Protein AF-A0A5A7TZ34-F1 (afdb_monomer_lite)

pLDDT: mean 89.57, std 11.91, range [48.75, 98.5]

Sequence (126 aa):
MANLYVKAVPPADLNRNTEWFMYPGVWTTYILILFFAWLLVLSVFGCSPGMAWTVVNLSHFAVTYHFFHWKKGTPFAEDQGIYNRLTWWEQIDNGKQLTRNRKFLTVVPVVLTVITDKMMVGAAKV

Secondary structure (DSSP, 8-state):
-------PPPPP---TTTGGGGSTTHHHHHHHHHHHHHHHHHHHH---HHHHHHHHHHHHHHHHIIIIII-BS-S-GGGTTTTTTSBHHHHGGGG-TT-HHHHHHHHHHHHHHHHHHHHHHHHTT-

Foldseek 3Di:
DDDPDDPDDPPDLPCPVACVLVDPCPLVVVVVVLVVQLVVQCVVVVDASLVSLVVSLVVCCVVCCCQQPPDWDDPDCVVVGPTRHPGNVCSHPVNDPPDPSNVSVVVVSVVSVVVSVVRVVVVVVD

Organism: Cucumis melo var. makuwa (NCBI:txid1194695)

Radius of gyration: 19.51 Å; chains: 1; bounding box: 41×40×63 Å

Structure (mmCIF, N/CA/C/O backbone):
data_AF-A0A5A7TZ34-F1
#
_entry.id   AF-A0A5A7TZ34-F1
#
loop_
_atom_site.group_PDB
_atom_site.id
_atom_site.type_symbol
_atom_site.label_atom_id
_atom_site.label_alt_id
_atom_site.label_comp_id
_atom_site.label_asym_id
_atom_site.label_entity_id
_atom_site.label_seq_id
_atom_site.pdbx_PDB_ins_code
_atom_site.Cartn_x
_atom_site.Cartn_y
_atom_site.Cartn_z
_atom_site.occupancy
_atom_site.B_iso_or_equiv
_atom_site.auth_seq_id
_atom_site.auth_comp_id
_atom_site.auth_asym_id
_atom_site.auth_atom_id
_atom_site.pdbx_PDB_model_num
ATOM 1 N N . MET A 1 1 ? 11.527 -32.215 -39.008 1.00 54.22 1 MET A N 1
ATOM 2 C CA . MET A 1 1 ? 11.614 -30.766 -38.723 1.00 54.22 1 MET A CA 1
ATOM 3 C C . MET A 1 1 ? 11.824 -30.605 -37.224 1.00 54.22 1 MET A C 1
ATOM 5 O O . MET A 1 1 ? 10.911 -30.915 -36.472 1.00 54.22 1 MET A O 1
ATOM 9 N N . ALA A 1 2 ? 13.033 -30.257 -36.777 1.00 62.31 2 ALA A N 1
ATOM 10 C CA . ALA A 1 2 ? 13.302 -30.030 -35.356 1.00 62.31 2 ALA A CA 1
ATOM 11 C C . ALA A 1 2 ? 12.739 -28.662 -34.938 1.00 62.31 2 ALA A C 1
ATOM 13 O O . ALA A 1 2 ? 12.941 -27.673 -35.639 1.00 62.31 2 ALA A O 1
ATOM 14 N N . ASN A 1 3 ? 12.023 -28.607 -33.815 1.00 58.03 3 ASN A N 1
ATOM 15 C CA . ASN A 1 3 ? 11.513 -27.362 -33.243 1.00 58.03 3 ASN A CA 1
ATOM 16 C C . ASN A 1 3 ? 12.683 -26.518 -32.708 1.00 58.03 3 ASN A C 1
ATOM 18 O O . ASN A 1 3 ? 13.164 -26.751 -31.603 1.00 58.03 3 ASN A O 1
ATOM 22 N N . LEU A 1 4 ? 13.133 -25.536 -33.493 1.00 69.50 4 LEU A N 1
ATOM 23 C CA . LEU A 1 4 ? 14.215 -24.592 -33.165 1.00 69.50 4 LEU A CA 1
ATOM 24 C C . LEU A 1 4 ? 13.738 -23.413 -32.296 1.00 69.50 4 LEU A C 1
ATOM 26 O O . LEU A 1 4 ? 14.174 -22.277 -32.474 1.00 69.50 4 LEU A O 1
ATOM 30 N N . TYR A 1 5 ? 12.830 -23.647 -31.350 1.00 69.38 5 TYR A N 1
ATOM 31 C CA . TYR A 1 5 ? 12.450 -22.595 -30.410 1.00 69.38 5 TYR A CA 1
ATOM 32 C C . TYR A 1 5 ? 13.549 -22.446 -29.356 1.00 69.38 5 TYR A C 1
ATOM 34 O O . TYR A 1 5 ? 13.603 -23.191 -28.377 1.00 69.38 5 TYR A O 1
ATOM 42 N N . VAL A 1 6 ? 14.439 -21.472 -29.558 1.00 75.19 6 VAL A N 1
ATOM 43 C CA . VAL A 1 6 ? 15.341 -20.997 -28.506 1.00 75.19 6 VAL A CA 1
ATOM 44 C C . VAL A 1 6 ? 14.481 -20.347 -27.432 1.00 75.19 6 VAL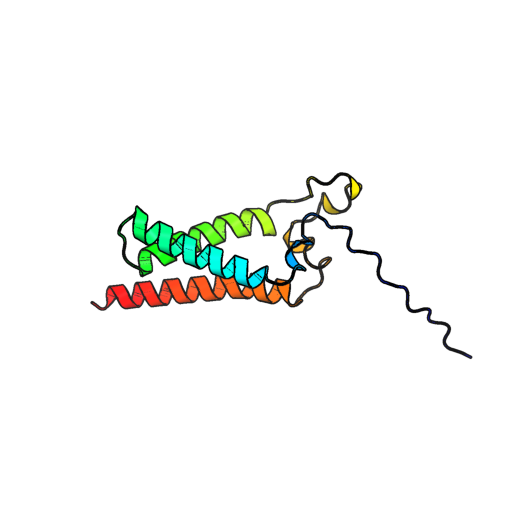 A C 1
ATOM 46 O O . VAL A 1 6 ? 13.777 -19.367 -27.677 1.00 75.19 6 VAL A O 1
ATOM 49 N N . LYS A 1 7 ? 14.526 -20.905 -26.223 1.00 72.25 7 LYS A N 1
ATOM 50 C CA . LYS A 1 7 ? 13.889 -20.310 -25.052 1.00 72.25 7 LYS A CA 1
ATOM 51 C C . LYS A 1 7 ? 14.681 -19.049 -24.694 1.00 72.25 7 LYS A C 1
ATOM 53 O O . LYS A 1 7 ? 15.704 -19.134 -24.022 1.00 72.25 7 LYS A O 1
ATOM 58 N N . ALA A 1 8 ? 14.254 -17.896 -25.205 1.00 69.94 8 ALA A N 1
ATOM 59 C CA . ALA A 1 8 ? 14.881 -16.625 -24.870 1.00 69.94 8 ALA A CA 1
ATOM 60 C C . ALA A 1 8 ? 14.768 -16.395 -23.357 1.00 69.94 8 ALA A C 1
ATOM 62 O O . ALA A 1 8 ? 13.684 -16.526 -22.780 1.00 69.94 8 ALA A O 1
ATOM 63 N N . VAL A 1 9 ? 15.893 -16.086 -22.711 1.00 68.75 9 VAL A N 1
ATOM 64 C CA . VAL A 1 9 ? 15.880 -15.638 -21.318 1.00 68.75 9 VAL A CA 1
ATOM 65 C C . VAL A 1 9 ? 15.119 -14.310 -21.296 1.00 68.75 9 VAL A C 1
ATOM 67 O O . 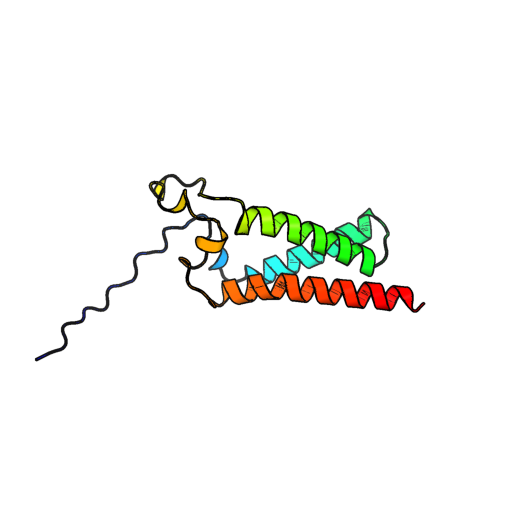VAL A 1 9 ? 15.446 -13.432 -22.099 1.00 68.75 9 VAL A O 1
ATOM 70 N N . PRO A 1 10 ? 14.086 -14.154 -20.449 1.00 59.47 10 PRO A N 1
ATOM 71 C CA . PRO A 1 10 ? 13.391 -12.883 -20.332 1.00 59.47 10 PRO A CA 1
ATOM 72 C C . PRO A 1 10 ? 14.407 -11.781 -20.014 1.00 59.47 10 PRO A C 1
ATOM 74 O O . PRO A 1 10 ? 15.288 -12.020 -19.182 1.00 59.47 10 PRO A O 1
ATOM 77 N N . PRO A 1 11 ? 14.318 -10.602 -20.651 1.00 61.94 11 PRO A N 1
ATOM 78 C CA . PRO A 1 11 ? 15.159 -9.481 -20.261 1.00 61.94 11 PRO A CA 1
ATOM 79 C C . PRO A 1 11 ? 14.981 -9.223 -18.761 1.00 61.94 11 PRO A C 1
ATOM 81 O O . PRO A 1 11 ? 13.883 -9.398 -18.224 1.00 61.94 11 PRO A O 1
ATOM 84 N N . ALA A 1 12 ? 16.074 -8.865 -18.084 1.00 64.12 12 ALA A N 1
ATOM 85 C CA . ALA A 1 12 ? 16.020 -8.494 -16.677 1.00 64.12 12 ALA A CA 1
ATOM 86 C C . ALA A 1 12 ? 14.981 -7.380 -16.489 1.00 64.12 12 ALA A C 1
ATOM 88 O O . ALA A 1 12 ? 14.889 -6.479 -17.325 1.00 64.12 12 ALA A O 1
ATOM 89 N N . ASP A 1 13 ? 14.191 -7.459 -15.418 1.00 65.94 13 ASP A N 1
ATOM 90 C CA . ASP A 1 13 ? 13.238 -6.403 -15.097 1.00 65.94 13 ASP A CA 1
ATOM 91 C C . ASP A 1 13 ? 14.024 -5.122 -14.792 1.00 65.94 13 ASP A C 1
ATOM 93 O O . ASP A 1 13 ? 14.741 -5.038 -13.797 1.00 65.94 13 ASP A O 1
ATOM 97 N N . LEU A 1 14 ? 13.953 -4.151 -15.704 1.00 71.19 14 LEU A N 1
ATOM 98 C CA . LEU A 1 14 ? 14.627 -2.862 -15.559 1.00 71.19 14 LEU A CA 1
ATOM 99 C C . LEU A 1 14 ? 13.842 -1.914 -14.645 1.00 71.19 14 LEU A C 1
ATOM 101 O O . LEU A 1 14 ? 14.301 -0.803 -14.377 1.00 71.19 14 LEU A O 1
ATOM 105 N N . ASN A 1 15 ? 12.650 -2.303 -14.181 1.00 87.06 15 ASN A N 1
ATOM 106 C CA . ASN A 1 15 ? 11.800 -1.425 -13.401 1.00 87.06 15 ASN A CA 1
ATOM 107 C C . ASN A 1 15 ? 12.224 -1.333 -11.930 1.00 87.06 15 ASN A C 1
ATOM 109 O O . ASN A 1 15 ? 11.575 -1.864 -11.024 1.00 87.06 15 ASN A O 1
ATOM 113 N N . ARG A 1 16 ? 13.263 -0.536 -11.685 1.00 87.75 16 ARG A N 1
ATOM 114 C CA . ARG A 1 16 ? 13.750 -0.188 -10.343 1.00 87.75 16 ARG A CA 1
ATOM 115 C C . ARG A 1 16 ? 12.678 0.424 -9.431 1.00 87.75 16 ARG A C 1
ATOM 117 O O . ARG A 1 16 ? 12.765 0.311 -8.212 1.00 87.75 16 ARG A O 1
ATOM 124 N N . ASN A 1 17 ? 11.640 1.038 -9.997 1.00 91.25 17 ASN A N 1
ATOM 125 C CA . ASN A 1 17 ? 10.571 1.686 -9.236 1.00 91.25 17 ASN A CA 1
ATOM 126 C C . ASN A 1 17 ? 9.643 0.687 -8.532 1.00 91.25 17 ASN A C 1
ATOM 128 O O . ASN A 1 17 ? 9.107 0.991 -7.465 1.00 91.25 17 ASN A O 1
ATOM 132 N N . THR A 1 18 ? 9.481 -0.519 -9.083 1.00 89.56 18 THR A N 1
ATOM 133 C CA . THR A 1 18 ? 8.590 -1.546 -8.517 1.00 89.56 18 THR A CA 1
ATOM 134 C C . THR A 1 18 ? 9.272 -2.884 -8.237 1.00 89.56 18 THR A C 1
ATOM 136 O O . THR A 1 18 ? 8.639 -3.762 -7.654 1.00 89.56 18 THR A O 1
ATOM 139 N N . GLU A 1 19 ? 10.551 -3.053 -8.593 1.00 88.25 19 GLU A N 1
ATOM 140 C CA . GLU A 1 19 ? 11.295 -4.307 -8.387 1.00 88.25 19 GLU A CA 1
ATOM 141 C C . GLU A 1 19 ? 11.352 -4.746 -6.920 1.00 88.25 19 GLU A C 1
ATOM 143 O O . GLU A 1 19 ? 11.460 -5.934 -6.628 1.00 88.25 19 GLU A O 1
ATOM 148 N N . TRP A 1 20 ? 11.238 -3.808 -5.976 1.00 86.75 20 TRP A N 1
ATOM 149 C CA . TRP A 1 20 ? 11.313 -4.100 -4.547 1.00 86.75 20 TRP A CA 1
ATOM 150 C C . TRP A 1 20 ? 10.169 -4.998 -4.050 1.00 86.75 20 TRP A C 1
ATOM 152 O O . TRP A 1 20 ? 10.316 -5.667 -3.026 1.00 86.75 20 TRP A O 1
ATOM 162 N N . PHE A 1 21 ? 9.067 -5.105 -4.804 1.00 88.50 21 PHE A N 1
ATOM 163 C CA . PHE A 1 21 ? 8.012 -6.097 -4.570 1.00 88.50 21 PHE A CA 1
ATOM 164 C C . PHE A 1 21 ? 8.451 -7.547 -4.817 1.00 88.50 21 PHE A C 1
ATOM 166 O O . PHE A 1 21 ? 7.736 -8.476 -4.439 1.00 88.50 21 PHE A O 1
ATOM 173 N N . MET A 1 22 ? 9.610 -7.756 -5.438 1.00 86.69 22 MET A N 1
ATOM 174 C CA . MET A 1 22 ? 10.179 -9.079 -5.682 1.00 86.69 22 MET A CA 1
ATOM 175 C C . MET A 1 22 ? 11.073 -9.553 -4.532 1.00 86.69 22 MET A C 1
ATOM 177 O O . MET A 1 22 ? 11.419 -10.735 -4.487 1.00 86.69 22 MET A O 1
ATOM 181 N N . TYR A 1 23 ? 11.438 -8.673 -3.590 1.00 89.88 23 TYR A N 1
ATOM 182 C CA . TYR A 1 23 ? 12.296 -9.058 -2.475 1.00 89.88 23 TYR A CA 1
ATOM 183 C C . TYR A 1 23 ? 11.561 -9.944 -1.458 1.00 89.88 23 TYR A C 1
ATOM 185 O O . TYR A 1 23 ? 10.410 -9.672 -1.090 1.00 89.88 23 TYR A O 1
ATOM 193 N N . PRO A 1 24 ? 12.228 -10.998 -0.950 1.00 86.25 24 PRO A N 1
ATOM 194 C CA . PRO A 1 24 ? 11.656 -11.842 0.085 1.00 86.25 24 PRO A CA 1
ATOM 195 C C . PRO A 1 24 ? 11.389 -11.014 1.348 1.00 86.25 24 PRO A C 1
ATOM 197 O O . PRO A 1 24 ? 12.237 -10.255 1.805 1.00 86.25 24 PRO A O 1
ATOM 200 N N . GLY A 1 25 ? 10.190 -11.164 1.913 1.00 92.94 25 GLY A N 1
ATOM 201 C CA . GLY A 1 25 ? 9.784 -10.480 3.145 1.00 92.94 25 GLY A CA 1
ATOM 202 C C . GLY A 1 25 ? 9.041 -9.157 2.948 1.00 92.94 25 GLY A C 1
ATOM 203 O O . GLY A 1 25 ? 8.482 -8.652 3.918 1.00 92.94 25 GLY A O 1
ATOM 204 N N . VAL A 1 26 ? 8.930 -8.629 1.722 1.00 95.38 26 VAL A N 1
ATOM 205 C CA . VAL A 1 26 ? 8.243 -7.346 1.477 1.00 95.38 26 VAL A CA 1
ATOM 206 C C . VAL A 1 26 ? 6.787 -7.348 1.965 1.00 95.38 26 VAL A C 1
ATOM 208 O O . VAL A 1 26 ? 6.321 -6.370 2.541 1.00 95.38 26 VAL A O 1
ATOM 211 N N . TRP A 1 27 ? 6.082 -8.474 1.829 1.00 96.12 27 TRP A N 1
ATOM 212 C CA . TRP A 1 27 ? 4.713 -8.633 2.331 1.00 96.12 27 TRP A CA 1
ATOM 213 C C . TRP A 1 27 ? 4.637 -8.621 3.852 1.00 96.12 27 TRP A C 1
ATOM 215 O O . TRP A 1 27 ? 3.742 -8.006 4.423 1.00 96.12 27 TRP A O 1
ATOM 225 N N . THR A 1 28 ? 5.588 -9.283 4.511 1.00 96.56 28 THR A N 1
ATOM 226 C CA . THR A 1 28 ? 5.678 -9.292 5.971 1.00 96.56 28 THR A CA 1
ATOM 227 C C . THR A 1 28 ? 5.928 -7.880 6.478 1.00 96.56 28 THR A C 1
ATOM 229 O O . THR A 1 28 ? 5.199 -7.407 7.343 1.00 96.56 28 THR A O 1
ATOM 232 N N . THR A 1 29 ? 6.888 -7.168 5.885 1.00 96.69 29 THR A N 1
ATOM 233 C CA . THR A 1 29 ? 7.164 -5.766 6.213 1.00 96.69 29 THR A CA 1
ATOM 234 C C . THR A 1 29 ? 5.933 -4.889 5.997 1.00 96.69 29 THR A C 1
ATOM 236 O O . THR A 1 29 ? 5.615 -4.074 6.855 1.00 96.69 29 THR A O 1
ATOM 239 N N . TYR A 1 30 ? 5.188 -5.095 4.908 1.00 97.06 30 TYR A N 1
ATOM 240 C CA . TYR A 1 30 ? 3.941 -4.376 4.643 1.00 97.06 30 TYR A CA 1
ATOM 241 C C . TYR A 1 30 ? 2.913 -4.565 5.767 1.00 97.06 30 TYR A C 1
ATOM 243 O O . TYR A 1 30 ? 2.345 -3.597 6.270 1.00 97.06 30 TYR A O 1
ATOM 251 N N . ILE A 1 31 ? 2.685 -5.814 6.184 1.00 97.62 31 ILE A N 1
ATOM 252 C CA . ILE A 1 31 ? 1.749 -6.147 7.267 1.00 97.62 31 ILE A CA 1
ATOM 253 C C . ILE A 1 31 ? 2.220 -5.530 8.591 1.00 97.62 31 ILE A C 1
ATOM 255 O O . ILE A 1 31 ? 1.409 -4.969 9.327 1.00 97.62 31 ILE A O 1
ATOM 259 N N . LEU A 1 32 ? 3.524 -5.578 8.877 1.00 98.12 32 LEU A N 1
ATOM 260 C CA . LEU A 1 32 ? 4.099 -4.962 10.072 1.00 98.12 32 LEU A CA 1
ATOM 261 C C . LEU A 1 32 ? 3.920 -3.440 10.072 1.00 98.12 32 LEU A C 1
ATOM 263 O O . LEU A 1 32 ? 3.554 -2.887 11.104 1.00 98.12 32 LEU A O 1
ATOM 267 N N . ILE A 1 33 ? 4.100 -2.765 8.932 1.00 98.19 33 ILE A N 1
ATOM 268 C CA . ILE A 1 33 ? 3.850 -1.320 8.810 1.00 98.19 33 ILE A CA 1
ATOM 269 C C . ILE A 1 33 ? 2.396 -0.993 9.167 1.00 98.19 33 ILE A C 1
ATOM 271 O O . ILE A 1 33 ? 2.162 -0.072 9.945 1.00 98.19 33 ILE A O 1
ATOM 275 N N . LEU A 1 34 ? 1.423 -1.757 8.660 1.00 98.38 34 LEU A N 1
ATOM 276 C CA . LEU A 1 34 ? 0.009 -1.558 9.005 1.00 98.38 34 LEU A CA 1
ATOM 277 C C . LEU A 1 34 ? -0.256 -1.762 10.500 1.00 98.38 34 LEU A C 1
ATOM 279 O O . LEU A 1 34 ? -0.962 -0.965 11.118 1.00 98.38 34 LEU A O 1
ATOM 283 N N . PHE A 1 35 ? 0.325 -2.808 11.086 1.00 97.88 35 PHE A N 1
ATOM 284 C CA . PHE A 1 35 ? 0.170 -3.110 12.505 1.00 97.88 35 PHE A CA 1
ATOM 285 C C . PHE A 1 35 ? 0.776 -2.020 13.401 1.00 97.88 35 PHE A C 1
ATOM 287 O O . PHE A 1 35 ? 0.121 -1.544 14.327 1.00 97.88 35 PHE A O 1
ATOM 294 N N . PHE A 1 36 ? 1.997 -1.568 13.107 1.00 98.50 36 PHE A N 1
ATOM 295 C CA . PHE A 1 36 ? 2.636 -0.495 13.869 1.00 98.50 36 PHE A CA 1
ATOM 296 C C . PHE A 1 36 ? 1.965 0.862 13.648 1.00 98.50 36 PHE A C 1
ATOM 298 O O . PHE A 1 36 ? 1.865 1.633 14.597 1.00 98.50 36 PHE A O 1
ATOM 305 N N . ALA A 1 37 ? 1.444 1.146 12.450 1.00 98.31 37 ALA A N 1
ATOM 306 C CA . ALA A 1 37 ? 0.628 2.336 12.216 1.00 98.31 37 ALA A CA 1
ATOM 307 C C . ALA A 1 37 ? -0.636 2.322 13.088 1.00 98.31 37 ALA A C 1
ATOM 309 O O . ALA A 1 37 ? -0.987 3.339 13.683 1.00 98.31 37 ALA A O 1
ATOM 310 N N . TRP A 1 38 ? -1.284 1.165 13.228 1.00 98.12 38 TRP A N 1
ATOM 311 C CA . TRP A 1 38 ? -2.426 1.010 14.125 1.00 98.12 38 TRP A CA 1
ATOM 312 C C . TRP A 1 38 ? -2.050 1.218 15.598 1.00 98.12 38 TRP A C 1
ATOM 314 O O . TRP A 1 38 ? -2.720 1.989 16.286 1.00 98.12 38 TRP A O 1
ATOM 324 N N . LEU A 1 39 ? -0.947 0.620 16.069 1.00 98.06 39 LEU A N 1
ATOM 325 C CA . LEU A 1 39 ? -0.435 0.850 17.428 1.00 98.06 39 LEU A CA 1
ATOM 326 C C . LEU A 1 39 ? -0.089 2.322 17.678 1.00 98.06 39 LEU A C 1
ATOM 328 O O . LEU A 1 39 ? -0.370 2.845 18.756 1.00 98.06 39 LEU A O 1
ATOM 332 N N . LEU A 1 40 ? 0.500 2.998 16.690 1.00 98.44 40 LEU A N 1
ATOM 333 C CA . LEU A 1 40 ? 0.825 4.418 16.767 1.00 98.44 40 LEU A CA 1
ATOM 334 C C . LEU A 1 40 ? -0.444 5.260 16.919 1.00 98.44 40 LEU A C 1
ATOM 336 O O . LEU A 1 40 ? -0.519 6.081 17.827 1.00 98.44 40 LEU A O 1
ATOM 340 N N . VAL A 1 41 ? -1.455 5.033 16.074 1.00 98.00 41 VAL A N 1
ATOM 341 C CA . VAL A 1 41 ? -2.735 5.755 16.149 1.00 98.00 41 VAL A CA 1
ATOM 342 C C . VAL A 1 41 ? -3.420 5.508 17.495 1.00 98.00 41 VAL A C 1
ATOM 344 O O . VAL A 1 41 ? -3.883 6.453 18.131 1.00 98.00 41 VAL A O 1
ATOM 347 N N . LEU A 1 42 ? -3.437 4.263 17.972 1.00 96.88 42 LEU A N 1
ATOM 348 C CA . LEU A 1 42 ? -3.950 3.942 19.302 1.00 96.88 42 LEU A CA 1
ATOM 349 C C . LEU A 1 42 ? -3.227 4.717 20.406 1.00 96.88 42 LEU A C 1
ATOM 351 O O . LEU A 1 42 ? -3.876 5.336 21.245 1.00 96.88 42 LEU A O 1
ATOM 355 N N . SER A 1 43 ? -1.895 4.695 20.389 1.00 96.25 43 SER A N 1
ATOM 356 C CA . SER A 1 43 ? -1.070 5.259 21.460 1.00 96.25 43 SER A CA 1
ATOM 357 C C . SER A 1 43 ? -1.106 6.786 21.480 1.00 96.25 43 SER A C 1
ATOM 359 O O . SER A 1 43 ? -1.138 7.383 22.550 1.00 96.25 43 SER A O 1
ATOM 361 N N . VAL A 1 44 ? -1.109 7.423 20.306 1.00 97.38 44 VAL A N 1
ATOM 362 C CA . VAL A 1 44 ? -1.067 8.888 20.178 1.00 97.38 44 VAL A CA 1
ATOM 363 C C . VAL A 1 44 ? -2.436 9.514 20.430 1.00 97.38 44 VAL A C 1
ATOM 365 O O . VAL A 1 44 ? -2.516 10.544 21.093 1.00 97.38 44 VAL A O 1
ATOM 368 N N . PHE A 1 45 ? -3.514 8.914 19.915 1.00 94.31 45 PHE A N 1
ATOM 369 C CA . PHE A 1 45 ? -4.855 9.500 20.013 1.00 94.31 45 PHE A CA 1
ATOM 370 C C . PHE A 1 45 ? -5.682 8.966 21.188 1.00 94.31 45 PHE A C 1
ATOM 372 O O . PHE A 1 45 ? -6.742 9.520 21.466 1.00 94.31 45 PHE A O 1
ATOM 379 N N . GLY A 1 46 ? -5.253 7.885 21.852 1.00 93.00 46 GLY A N 1
ATOM 380 C CA . GLY A 1 46 ? -6.005 7.271 22.956 1.00 93.00 46 GLY A CA 1
ATOM 381 C C . GLY A 1 46 ? -7.416 6.820 22.557 1.00 93.00 46 GLY A C 1
ATOM 382 O O . GLY A 1 46 ? -8.321 6.795 23.387 1.00 93.00 46 GLY A O 1
ATOM 383 N N . CYS A 1 47 ? -7.628 6.534 21.270 1.00 93.88 47 CYS A N 1
ATOM 384 C CA . CYS A 1 47 ? -8.939 6.216 20.713 1.00 93.88 47 CYS A CA 1
ATOM 385 C C . CYS A 1 47 ? -9.263 4.717 20.810 1.00 93.88 47 CYS A C 1
ATOM 387 O O . CYS A 1 47 ? -8.417 3.893 21.161 1.00 93.88 47 CYS A O 1
ATOM 389 N N . SER A 1 48 ? -10.504 4.344 20.488 1.00 94.25 48 SER A N 1
ATOM 390 C CA . SER A 1 48 ? -10.894 2.933 20.467 1.00 94.25 48 SER A CA 1
ATOM 391 C C . SER A 1 48 ? -10.175 2.158 19.345 1.00 94.25 48 SER A C 1
ATOM 393 O O . SER A 1 48 ? -9.865 2.728 18.292 1.00 94.25 48 SER A O 1
ATOM 395 N N . PRO A 1 49 ? -9.979 0.834 19.498 1.00 93.69 49 PRO A N 1
ATOM 396 C CA . PRO A 1 49 ? -9.436 -0.034 18.448 1.00 93.69 49 PRO A CA 1
ATOM 397 C C . PRO A 1 49 ? -10.102 0.115 17.074 1.00 93.69 49 PRO A C 1
ATOM 399 O O . PRO A 1 49 ? -9.407 0.113 16.056 1.00 93.69 49 PRO A O 1
ATOM 402 N N . GLY A 1 50 ? -11.431 0.267 17.036 1.00 94.25 50 GLY A N 1
ATOM 403 C CA . GLY A 1 50 ? -12.189 0.462 15.795 1.00 94.25 50 GLY A CA 1
ATOM 404 C C . GLY A 1 50 ? -11.909 1.809 15.126 1.00 94.25 50 GLY A C 1
ATOM 405 O O . GLY A 1 50 ? -11.716 1.868 13.909 1.00 94.25 50 GLY A O 1
ATOM 406 N N . MET A 1 51 ? -11.791 2.880 15.916 1.00 94.12 51 MET A N 1
ATOM 407 C CA . MET A 1 51 ? -11.413 4.198 15.401 1.00 94.12 51 MET A CA 1
ATOM 408 C C . MET A 1 51 ? -9.991 4.177 14.831 1.00 94.12 51 MET A C 1
ATOM 410 O O . MET A 1 51 ? -9.763 4.663 13.723 1.00 94.12 51 MET A O 1
ATOM 414 N N . ALA A 1 52 ? -9.048 3.535 15.527 1.00 96.62 52 ALA A N 1
ATOM 415 C CA . ALA A 1 52 ? -7.680 3.404 15.039 1.00 96.62 52 ALA A CA 1
ATOM 416 C C . ALA A 1 52 ? -7.610 2.653 13.698 1.00 96.62 52 ALA A C 1
ATOM 418 O O . ALA A 1 52 ? -6.941 3.109 12.769 1.00 96.62 52 ALA A O 1
ATOM 419 N N . TRP A 1 53 ? -8.357 1.552 13.546 1.00 96.94 53 TRP A N 1
ATOM 420 C CA . TRP A 1 53 ? -8.457 0.848 12.262 1.00 96.94 53 TRP A CA 1
ATOM 421 C C . TRP A 1 53 ? -9.106 1.694 11.166 1.00 96.94 53 TRP A C 1
ATOM 423 O O . TRP A 1 53 ? -8.711 1.583 10.010 1.00 96.94 53 TRP A O 1
ATOM 433 N N . THR A 1 54 ? -10.064 2.559 11.504 1.00 96.31 54 THR A N 1
ATOM 434 C CA . THR A 1 54 ? -10.678 3.492 10.544 1.00 96.31 54 THR A CA 1
ATOM 435 C C . THR A 1 54 ? -9.644 4.473 9.995 1.00 96.31 54 THR A C 1
ATOM 437 O O . THR A 1 54 ? -9.519 4.624 8.780 1.00 96.31 54 THR A O 1
ATOM 440 N N . VAL A 1 55 ? -8.850 5.090 10.874 1.00 97.00 55 VAL A N 1
ATOM 441 C CA . VAL A 1 55 ? -7.790 6.032 10.481 1.00 97.00 55 VAL A CA 1
ATOM 442 C C . VAL A 1 55 ? -6.730 5.344 9.621 1.00 97.00 55 VAL A C 1
ATOM 444 O O . VAL A 1 55 ? -6.349 5.881 8.578 1.00 97.00 55 VAL A O 1
ATOM 447 N N . VAL A 1 56 ? -6.284 4.144 10.012 1.00 98.06 56 VAL A N 1
ATOM 448 C CA . VAL A 1 56 ? -5.315 3.362 9.227 1.00 98.06 56 VAL A CA 1
ATOM 449 C C . VAL A 1 56 ? -5.884 2.990 7.860 1.00 98.06 56 VAL A C 1
ATOM 451 O O . VAL A 1 56 ? -5.185 3.167 6.868 1.00 98.06 56 VAL A O 1
ATOM 454 N N . ASN A 1 57 ? -7.142 2.546 7.777 1.00 97.94 57 ASN A N 1
ATOM 455 C CA . ASN A 1 57 ? -7.781 2.184 6.509 1.00 97.94 57 ASN A CA 1
ATOM 456 C C . ASN A 1 57 ? -7.906 3.387 5.557 1.00 97.94 57 ASN A C 1
ATOM 458 O O . ASN A 1 57 ? -7.529 3.294 4.391 1.00 97.94 57 ASN A O 1
ATOM 462 N N . LEU A 1 58 ? -8.362 4.543 6.052 1.00 97.88 58 LEU A N 1
ATOM 463 C CA . LEU A 1 58 ? -8.473 5.765 5.244 1.00 97.88 58 LEU A CA 1
ATOM 464 C C . LEU A 1 58 ? -7.104 6.273 4.777 1.00 97.88 58 LEU A C 1
ATOM 466 O O . LEU A 1 58 ? -6.941 6.638 3.612 1.00 97.88 58 LEU A O 1
ATOM 470 N N . SER A 1 59 ? -6.109 6.258 5.667 1.00 98.06 59 SER A N 1
ATOM 471 C CA . SER A 1 59 ? -4.738 6.668 5.340 1.00 98.06 59 SER A CA 1
ATOM 472 C C . SER A 1 59 ? -4.111 5.724 4.316 1.00 98.06 59 SER A C 1
ATOM 474 O O . SER A 1 59 ? -3.500 6.169 3.344 1.00 98.06 59 SER A O 1
ATOM 476 N N . HIS A 1 60 ? -4.303 4.416 4.497 1.00 98.38 60 HIS A N 1
ATOM 477 C CA . HIS A 1 60 ? -3.855 3.389 3.564 1.00 98.38 60 HIS A CA 1
ATOM 478 C C . HIS A 1 60 ? -4.486 3.577 2.186 1.00 98.38 60 HIS A C 1
ATOM 480 O O . HIS A 1 60 ? -3.753 3.606 1.197 1.00 98.38 60 HIS A O 1
ATOM 486 N N . PHE A 1 61 ? -5.803 3.787 2.115 1.00 97.94 61 PHE A N 1
ATOM 487 C CA . PHE A 1 61 ? -6.501 4.072 0.863 1.00 97.94 61 PHE A CA 1
ATOM 488 C C . PHE A 1 61 ? -5.928 5.313 0.170 1.00 97.94 61 PHE A C 1
ATOM 490 O O . PHE A 1 61 ? -5.560 5.238 -0.999 1.00 97.94 61 PHE A O 1
ATOM 497 N N . ALA A 1 62 ? -5.780 6.431 0.885 1.00 98.31 62 ALA A N 1
ATOM 498 C CA . ALA A 1 62 ? -5.267 7.673 0.310 1.00 98.31 62 ALA A CA 1
ATOM 499 C C . ALA A 1 62 ? -3.844 7.510 -0.256 1.00 98.31 62 ALA A C 1
ATOM 501 O O . ALA A 1 62 ? -3.579 7.891 -1.399 1.00 98.31 62 ALA A O 1
ATOM 502 N N . VAL A 1 63 ? -2.940 6.900 0.519 1.00 97.94 63 VAL A N 1
ATOM 503 C CA . VAL A 1 63 ? -1.545 6.675 0.114 1.00 97.94 63 VAL A CA 1
ATOM 504 C C . VAL A 1 63 ? -1.475 5.697 -1.056 1.00 97.94 63 VAL A C 1
ATOM 506 O O . VAL A 1 63 ? -0.880 6.010 -2.087 1.00 97.94 63 VAL A O 1
ATOM 509 N N . THR A 1 64 ? -2.095 4.523 -0.937 1.00 97.00 64 THR A N 1
ATOM 510 C CA . THR A 1 64 ? -2.007 3.490 -1.979 1.00 97.00 64 THR A CA 1
ATOM 511 C C . THR A 1 64 ? -2.702 3.906 -3.265 1.00 97.00 64 THR A C 1
ATOM 513 O O . THR A 1 64 ? -2.156 3.659 -4.336 1.00 97.00 64 THR A O 1
ATOM 516 N N . TYR A 1 65 ? -3.834 4.609 -3.195 1.00 97.62 65 TYR A N 1
ATOM 517 C CA . TYR A 1 65 ? -4.476 5.169 -4.380 1.00 97.62 65 TYR A CA 1
ATOM 518 C C . TYR A 1 65 ? -3.573 6.189 -5.074 1.00 97.62 65 TYR A C 1
ATOM 520 O O . TYR A 1 65 ? -3.358 6.104 -6.286 1.00 97.62 65 TYR A O 1
ATOM 528 N N . HIS A 1 66 ? -2.987 7.119 -4.312 1.00 97.81 66 HIS A N 1
ATOM 529 C CA . HIS A 1 66 ? -2.091 8.121 -4.874 1.00 97.81 66 HIS A CA 1
ATOM 530 C C . HIS A 1 66 ? -0.895 7.476 -5.583 1.00 97.81 66 HIS A C 1
ATOM 532 O O . HIS A 1 66 ? -0.625 7.786 -6.740 1.00 97.81 66 HIS A O 1
ATOM 538 N N . PHE A 1 67 ? -0.195 6.550 -4.928 1.00 95.94 67 PHE A N 1
ATOM 539 C CA . PHE A 1 67 ? 0.992 5.937 -5.519 1.00 95.94 67 PHE A CA 1
ATOM 540 C C . PHE A 1 67 ? 0.656 4.935 -6.623 1.00 95.94 67 PHE A C 1
ATOM 542 O O . PHE A 1 67 ? 1.214 5.028 -7.710 1.00 95.94 67 PHE A O 1
ATOM 549 N N . PHE A 1 68 ? -0.264 3.999 -6.391 1.00 96.50 68 PHE A N 1
ATOM 550 C CA . PHE A 1 68 ? -0.524 2.933 -7.357 1.00 96.50 68 PHE A CA 1
ATOM 551 C C . PHE A 1 68 ? -1.373 3.382 -8.537 1.00 96.50 68 PHE A C 1
ATOM 553 O O . PHE A 1 68 ? -1.108 2.938 -9.650 1.00 96.50 68 PHE A O 1
ATOM 560 N N . HIS A 1 69 ? -2.351 4.262 -8.334 1.00 97.06 69 HIS A N 1
ATOM 561 C CA . HIS A 1 69 ? -3.348 4.564 -9.363 1.00 97.06 69 HIS A CA 1
ATOM 562 C C . HIS A 1 69 ? -3.256 5.982 -9.932 1.00 97.06 69 HIS A C 1
ATOM 564 O O . HIS A 1 69 ? -3.756 6.214 -11.031 1.00 97.06 69 HIS A O 1
ATOM 570 N N . TRP A 1 70 ? -2.595 6.919 -9.243 1.00 97.06 70 TRP A N 1
ATOM 571 C CA . TRP A 1 70 ? -2.460 8.300 -9.721 1.00 97.06 70 TRP A CA 1
ATOM 572 C C . TRP A 1 70 ? -1.051 8.640 -10.217 1.00 97.06 70 TRP A C 1
ATOM 574 O O . TRP A 1 70 ? -0.890 9.217 -11.294 1.00 97.06 70 TRP A O 1
ATOM 584 N N . LYS A 1 71 ? -0.013 8.302 -9.446 1.00 96.44 71 LYS A N 1
ATOM 585 C CA . LYS A 1 71 ? 1.382 8.586 -9.799 1.00 96.44 71 LYS A CA 1
ATOM 586 C C . LYS A 1 71 ? 1.806 7.779 -11.022 1.00 96.44 71 LYS A C 1
ATOM 588 O O . LYS A 1 71 ? 1.628 6.564 -11.071 1.00 96.44 71 LYS A O 1
ATOM 593 N N . LYS A 1 72 ? 2.411 8.475 -11.986 1.00 96.50 72 LYS A N 1
ATOM 594 C CA . LYS A 1 72 ? 2.968 7.913 -13.220 1.00 96.50 72 LYS A CA 1
ATOM 595 C C . LYS A 1 72 ? 4.466 8.157 -13.315 1.00 96.50 72 LYS A C 1
ATOM 597 O O . LYS A 1 72 ? 4.970 9.111 -12.720 1.00 96.50 72 LYS A O 1
ATOM 602 N N . GLY A 1 73 ? 5.138 7.323 -14.102 1.00 94.44 73 GLY A N 1
ATOM 603 C CA . GLY A 1 73 ? 6.574 7.417 -14.329 1.00 94.44 73 GLY A CA 1
ATOM 604 C C . GLY A 1 73 ? 7.406 6.872 -13.176 1.00 94.44 73 GLY A C 1
ATOM 605 O O . GLY A 1 73 ? 6.912 6.175 -12.285 1.00 94.44 73 GLY A O 1
ATOM 606 N N . THR A 1 74 ? 8.690 7.187 -13.239 1.00 92.44 74 THR A N 1
ATOM 607 C CA . THR A 1 74 ? 9.737 6.732 -12.329 1.00 92.44 74 THR A CA 1
ATOM 608 C C . THR A 1 74 ? 10.785 7.840 -12.185 1.00 92.44 74 THR A C 1
ATOM 610 O O . THR A 1 74 ? 10.94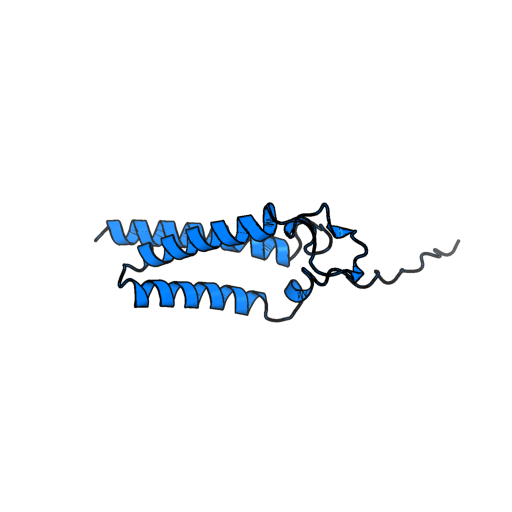8 8.635 -13.112 1.00 92.44 74 THR A O 1
ATOM 613 N N . PRO A 1 75 ? 11.491 7.938 -11.046 1.00 90.88 75 PRO A N 1
ATOM 614 C CA . PRO A 1 75 ? 12.619 8.857 -10.899 1.00 90.88 75 PRO A CA 1
ATOM 615 C C . PRO A 1 75 ? 13.919 8.354 -11.561 1.00 90.88 75 PRO A C 1
ATOM 617 O O . PRO A 1 75 ? 14.913 9.074 -11.549 1.00 90.88 75 PRO A O 1
ATOM 620 N N . PHE A 1 76 ? 13.938 7.127 -12.092 1.00 89.38 76 PHE A N 1
ATOM 621 C CA . PHE A 1 76 ? 15.131 6.469 -12.637 1.00 89.38 76 PHE A CA 1
ATOM 622 C C . PHE A 1 76 ? 15.307 6.771 -14.129 1.00 89.38 76 PHE A C 1
ATOM 624 O O . PHE A 1 76 ? 14.441 6.416 -14.920 1.00 89.38 76 PHE A O 1
ATOM 631 N N . ALA A 1 77 ? 16.420 7.402 -14.515 1.00 87.81 77 ALA A N 1
ATOM 632 C CA . ALA A 1 77 ? 16.698 7.791 -15.903 1.00 87.81 77 ALA A CA 1
ATOM 633 C C . ALA A 1 77 ? 17.143 6.611 -16.791 1.00 87.81 77 ALA A C 1
ATOM 635 O O . ALA A 1 77 ? 17.103 6.697 -18.020 1.00 87.81 77 ALA A O 1
ATOM 636 N N . GLU A 1 78 ? 17.562 5.503 -16.177 1.00 86.38 78 GLU A N 1
ATOM 637 C CA . GLU A 1 78 ? 18.012 4.279 -16.843 1.00 86.38 78 GLU A CA 1
ATOM 638 C C . GLU A 1 78 ? 16.892 3.588 -17.630 1.00 86.38 78 GLU A C 1
ATOM 640 O O . GLU A 1 78 ? 17.169 2.794 -18.527 1.00 86.38 78 GLU A O 1
ATOM 645 N N . ASP A 1 79 ? 15.631 3.900 -17.321 1.00 87.81 79 ASP A N 1
ATOM 646 C CA . ASP A 1 79 ? 14.465 3.355 -18.010 1.00 87.81 79 ASP A CA 1
ATOM 647 C C . ASP A 1 79 ? 14.202 4.013 -19.379 1.00 87.81 79 ASP A C 1
ATOM 649 O O . ASP A 1 79 ? 13.308 3.577 -20.100 1.00 87.81 79 ASP A O 1
ATOM 653 N N . GLN A 1 80 ? 14.941 5.069 -19.745 1.00 90.12 80 GLN A N 1
ATOM 654 C CA . GLN A 1 80 ? 14.758 5.840 -20.986 1.00 90.12 80 GLN A CA 1
ATOM 655 C C . GLN A 1 80 ? 13.315 6.346 -21.200 1.00 90.12 80 GLN A C 1
ATOM 657 O O . GLN A 1 80 ? 12.863 6.544 -22.329 1.00 90.12 80 GLN A O 1
ATOM 662 N N . GLY A 1 81 ? 12.576 6.568 -20.112 1.00 90.38 81 GLY A N 1
ATOM 663 C CA . GLY A 1 81 ? 11.210 7.073 -20.113 1.00 90.38 81 GLY A CA 1
ATOM 664 C C . GLY A 1 81 ? 10.139 6.057 -20.513 1.00 90.38 81 GLY A C 1
ATOM 665 O O . GLY A 1 81 ? 8.987 6.463 -20.716 1.00 90.38 81 GLY A O 1
ATOM 666 N N . ILE A 1 82 ? 10.461 4.760 -20.613 1.00 91.12 82 ILE A N 1
ATOM 667 C CA . ILE A 1 82 ? 9.488 3.720 -20.997 1.00 91.12 82 ILE A CA 1
ATOM 668 C C . ILE A 1 82 ? 8.293 3.650 -20.033 1.00 91.12 82 ILE A C 1
ATOM 670 O O . ILE A 1 82 ? 7.193 3.282 -20.450 1.00 91.12 82 ILE A O 1
ATOM 674 N N . TYR A 1 83 ? 8.464 4.060 -18.770 1.00 93.12 83 TYR A N 1
ATOM 675 C CA . TYR A 1 83 ? 7.402 4.025 -17.762 1.00 93.12 83 TYR A CA 1
ATOM 676 C C . TYR A 1 83 ? 6.659 5.358 -17.572 1.00 93.12 83 TYR A C 1
ATOM 678 O O . TYR A 1 83 ? 5.681 5.399 -16.825 1.00 93.12 83 TYR A O 1
ATOM 686 N N . ASN A 1 84 ? 7.033 6.441 -18.268 1.00 94.50 84 ASN A N 1
ATOM 687 C CA . ASN A 1 84 ? 6.497 7.800 -18.048 1.00 94.50 84 ASN A CA 1
ATOM 688 C C . ASN A 1 84 ? 4.968 7.914 -18.148 1.00 94.50 84 ASN A C 1
ATOM 690 O O . ASN A 1 84 ? 4.354 8.777 -17.521 1.00 94.50 84 ASN A O 1
ATOM 694 N N . ARG A 1 85 ? 4.335 7.045 -18.943 1.00 95.69 85 ARG A N 1
ATOM 695 C CA . ARG A 1 85 ? 2.877 7.042 -19.149 1.00 95.69 85 ARG A CA 1
ATOM 696 C C . ARG A 1 85 ? 2.132 6.046 -18.264 1.00 95.69 85 ARG A C 1
ATOM 698 O O . ARG A 1 85 ? 0.899 6.112 -18.223 1.00 95.69 85 ARG A O 1
ATOM 705 N N . LEU A 1 86 ? 2.862 5.168 -17.577 1.00 96.56 86 LEU A N 1
ATOM 706 C CA . LEU A 1 86 ? 2.323 4.087 -16.764 1.00 96.56 86 LEU A CA 1
ATOM 707 C C . LEU A 1 86 ? 2.270 4.492 -15.296 1.00 96.56 86 LEU A C 1
ATOM 709 O O . LEU A 1 86 ? 3.227 5.042 -14.745 1.00 96.56 86 LEU A O 1
ATOM 713 N N . THR A 1 87 ? 1.151 4.174 -14.662 1.00 97.19 87 THR A N 1
ATOM 714 C CA . THR A 1 87 ? 0.995 4.215 -13.210 1.00 97.19 87 THR A CA 1
ATOM 715 C C . THR A 1 87 ? 1.876 3.169 -12.538 1.00 97.19 87 THR A C 1
ATOM 717 O O . THR A 1 87 ? 2.280 2.188 -13.167 1.00 97.19 87 THR A O 1
ATOM 720 N N . TRP A 1 88 ? 2.152 3.323 -11.243 1.00 95.44 88 TRP A N 1
ATOM 721 C CA . TRP A 1 88 ? 2.908 2.294 -10.521 1.00 95.44 88 TRP A CA 1
ATOM 722 C C . TRP A 1 88 ? 2.170 0.952 -10.505 1.00 95.44 88 TRP A C 1
ATOM 724 O O . TRP A 1 88 ? 2.799 -0.099 -10.594 1.00 95.44 88 TRP A O 1
ATOM 734 N N . TRP A 1 89 ? 0.834 0.963 -10.474 1.00 96.31 89 TRP A N 1
ATOM 735 C CA . TRP A 1 89 ? 0.049 -0.257 -10.621 1.00 96.31 89 TRP A CA 1
ATOM 736 C C . TRP A 1 89 ? 0.293 -0.939 -11.963 1.00 96.31 89 TRP A C 1
ATOM 738 O O . TRP A 1 89 ? 0.392 -2.158 -12.004 1.00 96.31 89 TRP A O 1
ATOM 748 N N . GLU A 1 90 ? 0.375 -0.200 -13.066 1.00 95.56 90 GLU A N 1
ATOM 749 C CA . GLU A 1 90 ? 0.643 -0.765 -14.398 1.00 95.56 90 GLU A CA 1
ATOM 750 C C . GLU A 1 90 ? 2.088 -1.260 -14.530 1.00 95.56 90 GLU A C 1
ATOM 752 O O . GLU A 1 90 ? 2.340 -2.247 -1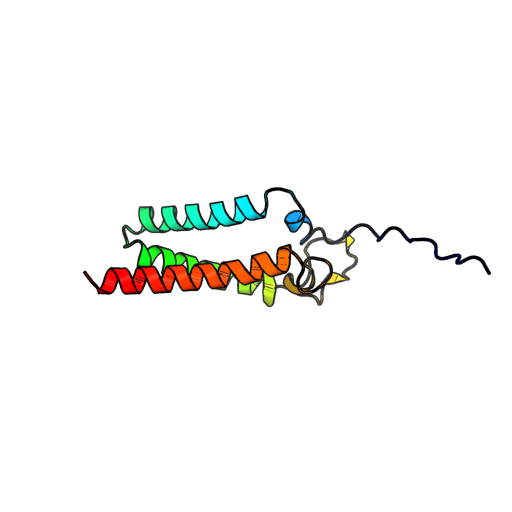5.213 1.00 95.56 90 GLU A O 1
ATOM 757 N N . GLN A 1 91 ? 3.013 -0.623 -13.816 1.00 94.81 91 GLN A N 1
ATOM 758 C CA . GLN A 1 91 ? 4.428 -0.978 -13.761 1.00 94.81 91 GLN A CA 1
ATOM 759 C C . GLN A 1 91 ? 4.703 -2.304 -13.023 1.00 94.81 91 GLN A C 1
ATOM 761 O O . GLN A 1 91 ? 5.514 -3.101 -13.496 1.00 94.81 91 GLN A O 1
ATOM 766 N N . ILE A 1 92 ? 4.000 -2.579 -11.914 1.00 93.62 92 ILE A N 1
ATOM 767 C CA . ILE A 1 92 ? 4.201 -3.795 -11.099 1.00 93.62 92 ILE A CA 1
ATOM 768 C C . ILE A 1 92 ? 4.067 -5.071 -11.940 1.00 93.62 92 ILE A C 1
ATOM 770 O O . ILE A 1 92 ? 3.109 -5.239 -12.703 1.00 93.62 92 ILE A O 1
ATOM 774 N N . ASP A 1 93 ? 5.004 -6.002 -11.750 1.00 92.31 93 ASP A N 1
ATOM 775 C CA . ASP A 1 93 ? 5.068 -7.296 -12.437 1.00 92.31 93 ASP A CA 1
ATOM 776 C C . ASP A 1 93 ? 4.910 -7.179 -13.967 1.00 92.31 93 ASP A C 1
ATOM 778 O O . ASP A 1 93 ? 4.314 -8.048 -14.613 1.00 92.31 93 ASP A O 1
ATOM 782 N N . ASN A 1 94 ? 5.422 -6.093 -14.556 1.00 90.00 94 ASN A N 1
ATOM 783 C CA . ASN A 1 94 ? 5.345 -5.817 -15.991 1.00 90.00 94 ASN A CA 1
ATOM 784 C C . ASN A 1 94 ? 3.899 -5.802 -16.523 1.00 90.00 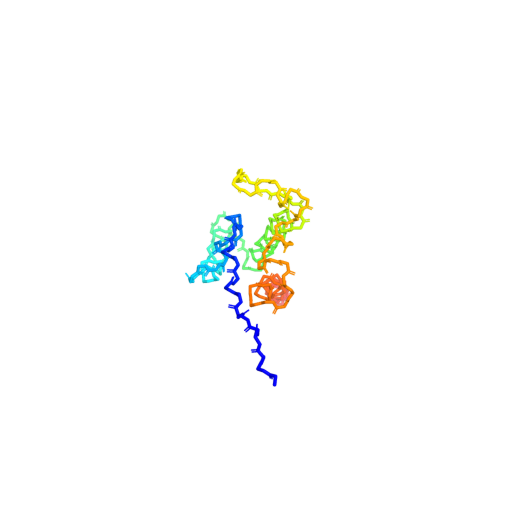94 ASN A C 1
ATOM 786 O O . ASN A 1 94 ? 3.611 -6.339 -17.594 1.00 90.00 94 ASN A O 1
ATOM 790 N N . GLY A 1 95 ? 2.949 -5.281 -15.743 1.00 91.06 95 GLY A N 1
ATOM 791 C CA . GLY A 1 95 ? 1.543 -5.195 -16.150 1.00 91.06 95 GLY A CA 1
ATOM 792 C C . GLY A 1 95 ? 0.766 -6.518 -16.106 1.00 91.06 95 GLY A C 1
ATOM 793 O O . GLY A 1 95 ? -0.442 -6.526 -16.364 1.00 91.06 95 GLY A O 1
ATOM 794 N N . LYS A 1 96 ? 1.411 -7.646 -15.767 1.00 92.44 96 LYS A N 1
ATOM 795 C CA . LYS A 1 96 ? 0.763 -8.967 -15.747 1.00 92.44 96 LYS A CA 1
ATOM 796 C C . LYS A 1 96 ? -0.308 -9.023 -14.670 1.00 92.44 96 LYS A C 1
ATOM 798 O O . LYS A 1 96 ? -0.028 -8.783 -13.501 1.00 92.44 96 LYS A O 1
ATOM 803 N N . GLN A 1 97 ? -1.527 -9.384 -15.057 1.00 93.38 97 GLN A N 1
ATOM 804 C CA . GLN A 1 97 ? -2.657 -9.484 -14.136 1.00 93.38 97 GLN A CA 1
ATOM 805 C C . GLN A 1 97 ? -2.592 -10.754 -13.282 1.00 93.38 97 GLN A C 1
ATOM 807 O O . GLN A 1 97 ? -1.965 -11.743 -13.657 1.00 93.38 97 GLN A O 1
ATOM 812 N N . LEU A 1 98 ? -3.276 -10.729 -12.131 1.00 92.56 98 LEU A N 1
ATOM 813 C CA . LEU A 1 98 ? -3.460 -11.881 -11.231 1.00 92.56 98 LEU A CA 1
ATOM 814 C C . LEU A 1 98 ? -2.166 -12.559 -10.753 1.00 92.56 98 LEU A C 1
ATOM 816 O O . LEU A 1 98 ? -2.184 -13.704 -10.284 1.00 92.56 98 LEU A O 1
ATOM 820 N N . THR A 1 99 ? -1.052 -11.839 -10.822 1.00 94.94 99 THR A N 1
ATOM 821 C CA . THR A 1 99 ? 0.206 -12.237 -10.206 1.00 94.94 99 THR A CA 1
ATOM 822 C C . THR A 1 99 ? 0.051 -12.307 -8.693 1.00 94.94 99 THR A C 1
ATOM 824 O O . THR A 1 99 ? -0.894 -11.786 -8.092 1.00 94.94 99 THR A O 1
ATOM 827 N N . ARG A 1 100 ? 1.009 -12.974 -8.056 1.00 94.25 100 ARG A N 1
ATOM 828 C CA . ARG A 1 100 ? 1.019 -13.141 -6.611 1.00 94.25 100 ARG A CA 1
ATOM 829 C C . ARG A 1 100 ? 1.027 -11.776 -5.888 1.00 94.25 100 ARG A C 1
ATOM 831 O O . ARG A 1 100 ? 0.224 -11.593 -4.976 1.00 94.25 100 ARG A O 1
ATOM 838 N N . ASN A 1 101 ? 1.840 -10.814 -6.339 1.00 94.31 101 ASN A N 1
ATOM 839 C CA . ASN A 1 101 ? 1.906 -9.469 -5.750 1.00 94.31 101 ASN A CA 1
ATOM 840 C C . ASN A 1 101 ? 0.625 -8.664 -5.980 1.00 94.31 101 ASN A C 1
ATOM 842 O O . ASN A 1 101 ? 0.112 -8.066 -5.038 1.00 94.31 101 ASN A O 1
ATOM 846 N N . ARG A 1 102 ? 0.046 -8.697 -7.188 1.00 94.94 102 ARG A N 1
ATOM 847 C CA . ARG A 1 102 ? -1.228 -8.006 -7.445 1.00 94.94 102 ARG A CA 1
ATOM 848 C C . ARG A 1 102 ? -2.362 -8.558 -6.599 1.00 94.94 102 ARG A C 1
ATOM 850 O O . ARG A 1 102 ? -3.115 -7.780 -6.030 1.00 94.94 102 ARG A O 1
ATOM 857 N N . LYS A 1 103 ? -2.456 -9.884 -6.457 1.00 96.62 103 LYS A N 1
ATOM 858 C CA . LYS A 1 103 ? -3.446 -10.507 -5.566 1.00 96.62 103 LYS A CA 1
ATOM 859 C C . LYS A 1 103 ? -3.272 -10.029 -4.130 1.00 96.62 103 LYS A C 1
ATOM 861 O O . LYS A 1 103 ? -4.255 -9.639 -3.514 1.00 96.62 103 LYS A O 1
ATOM 866 N N . PHE A 1 104 ? -2.041 -10.011 -3.624 1.00 96.62 104 PHE A N 1
ATOM 867 C CA . PHE A 1 104 ? -1.750 -9.489 -2.291 1.00 96.62 104 PHE A CA 1
ATOM 868 C C . PHE A 1 104 ? -2.206 -8.029 -2.140 1.00 96.62 104 PHE A C 1
ATOM 870 O O . PHE A 1 104 ? -3.008 -7.728 -1.257 1.00 96.62 104 PHE A O 1
ATOM 877 N N . LEU A 1 105 ? -1.779 -7.143 -3.045 1.00 95.94 105 LEU A N 1
ATOM 878 C CA . LEU A 1 105 ? -2.114 -5.715 -3.010 1.00 95.94 105 LEU A CA 1
ATOM 879 C C . LEU A 1 105 ? -3.613 -5.429 -3.177 1.00 95.94 105 LEU A C 1
ATOM 881 O O . LEU A 1 105 ? -4.093 -4.430 -2.656 1.00 95.94 105 LEU A O 1
ATOM 885 N N . THR A 1 106 ? -4.361 -6.301 -3.857 1.00 95.88 106 THR A N 1
ATOM 886 C CA . THR A 1 106 ? -5.825 -6.211 -3.944 1.00 95.88 106 THR A CA 1
ATOM 887 C C . THR A 1 106 ? -6.519 -6.751 -2.691 1.00 95.88 106 THR A C 1
ATOM 889 O O . THR A 1 106 ? -7.531 -6.199 -2.272 1.00 95.88 106 THR A O 1
ATOM 892 N N . VAL A 1 107 ? -5.999 -7.811 -2.066 1.00 97.56 107 VAL A N 1
ATOM 893 C CA . VAL A 1 107 ? -6.621 -8.434 -0.883 1.00 97.56 107 VAL A CA 1
ATOM 894 C C . VAL A 1 107 ? -6.453 -7.577 0.372 1.00 97.56 107 VAL A C 1
ATOM 896 O O . VAL A 1 107 ? -7.380 -7.490 1.172 1.00 97.56 107 VAL A O 1
ATOM 899 N N . VAL A 1 108 ? -5.309 -6.915 0.549 1.00 97.44 108 VAL A N 1
ATOM 900 C CA . VAL A 1 108 ? -5.039 -6.074 1.729 1.00 97.44 108 VAL A CA 1
ATOM 901 C C . VAL A 1 108 ? -6.125 -5.014 1.999 1.00 97.44 108 VAL A C 1
ATOM 903 O O . VAL A 1 108 ? -6.654 -5.017 3.111 1.00 97.44 108 VAL A O 1
ATOM 906 N N . PRO A 1 109 ? -6.514 -4.136 1.050 1.00 96.62 109 PRO A N 1
ATOM 907 C CA . PRO A 1 109 ? -7.558 -3.138 1.302 1.00 96.62 109 PRO A CA 1
ATOM 908 C C . PRO A 1 109 ? -8.933 -3.767 1.587 1.00 96.62 109 PRO A C 1
ATOM 910 O O . PRO A 1 109 ? -9.710 -3.217 2.370 1.00 96.62 109 PRO A O 1
ATOM 913 N N . VAL A 1 110 ? -9.225 -4.948 1.023 1.00 97.50 110 VAL A N 1
ATOM 914 C CA . VAL A 1 110 ? -10.450 -5.705 1.340 1.00 97.50 110 VAL A CA 1
ATOM 915 C C . VAL A 1 110 ? -10.432 -6.158 2.799 1.00 97.50 110 VAL A C 1
ATOM 917 O O . VAL A 1 110 ? -11.396 -5.933 3.526 1.00 97.50 110 VAL A O 1
ATOM 920 N N . VAL A 1 111 ? -9.324 -6.749 3.252 1.00 97.19 111 VAL A N 1
ATOM 921 C CA . VAL A 1 111 ? -9.165 -7.198 4.642 1.00 97.19 111 VAL A CA 1
ATOM 922 C C . VAL A 1 111 ? -9.224 -6.020 5.615 1.00 97.19 111 VAL A C 1
ATOM 924 O O . VAL A 1 111 ? -9.930 -6.115 6.616 1.00 97.19 111 VAL A O 1
ATOM 927 N N . LEU A 1 112 ? -8.552 -4.903 5.314 1.00 96.50 112 LEU A N 1
ATOM 928 C CA . LEU A 1 112 ? -8.608 -3.695 6.144 1.00 96.50 112 LEU A CA 1
ATOM 929 C C . LEU A 1 112 ? -10.042 -3.182 6.294 1.00 96.50 112 LEU A C 1
ATOM 931 O O . LEU A 1 112 ? -10.488 -2.952 7.413 1.00 96.50 112 LEU A O 1
ATOM 935 N N . THR A 1 113 ? -10.789 -3.100 5.192 1.00 95.06 113 THR A N 1
ATOM 936 C CA . THR A 1 113 ? -12.191 -2.660 5.216 1.00 95.06 113 THR A CA 1
ATOM 937 C C . THR A 1 113 ? -13.062 -3.587 6.067 1.00 95.06 113 THR A C 1
ATOM 939 O O . THR A 1 113 ? -13.867 -3.111 6.867 1.00 95.06 113 THR A O 1
ATOM 942 N N . VAL A 1 114 ? -12.874 -4.907 5.955 1.00 95.69 114 VAL A N 1
ATOM 943 C CA . VAL A 1 114 ? -13.602 -5.888 6.775 1.00 95.69 114 VAL A CA 1
ATOM 944 C C . VAL A 1 114 ? -13.256 -5.745 8.259 1.00 95.69 114 VAL A C 1
ATOM 946 O O . VAL A 1 114 ? -14.155 -5.784 9.096 1.00 95.69 114 VAL A O 1
ATOM 949 N N . ILE A 1 115 ? -11.980 -5.557 8.611 1.00 94.19 115 ILE A N 1
ATOM 950 C CA . ILE A 1 115 ? -11.563 -5.351 10.007 1.00 94.19 115 ILE A CA 1
ATOM 951 C C . ILE A 1 115 ? -12.186 -4.067 10.562 1.00 94.19 115 ILE A C 1
ATOM 953 O O . ILE A 1 115 ? -12.750 -4.098 11.656 1.00 94.19 115 ILE A O 1
ATOM 957 N N . THR A 1 116 ? -12.127 -2.963 9.812 1.00 93.44 116 THR A N 1
ATOM 958 C CA . THR A 1 116 ? -12.735 -1.688 10.209 1.00 93.44 116 THR A CA 1
ATOM 959 C C . THR A 1 116 ? -14.233 -1.849 10.478 1.00 93.44 116 THR A C 1
ATOM 961 O O . THR A 1 116 ? -14.686 -1.486 11.561 1.00 93.44 116 THR A O 1
ATOM 964 N N . ASP A 1 117 ? -14.987 -2.453 9.553 1.00 90.25 117 ASP A N 1
ATOM 965 C CA . ASP A 1 117 ? -16.428 -2.696 9.715 1.00 90.25 117 ASP A CA 1
ATOM 966 C C . ASP A 1 117 ? -16.731 -3.516 10.980 1.00 90.25 117 ASP A C 1
ATOM 968 O O . ASP A 1 117 ? -17.506 -3.096 11.844 1.00 90.25 117 ASP A O 1
ATOM 972 N N . LYS A 1 118 ? -16.048 -4.655 11.156 1.00 89.75 118 LYS A N 1
ATOM 973 C CA . LYS A 1 118 ? -16.273 -5.540 12.309 1.00 89.75 118 LYS A CA 1
ATOM 974 C C . LYS A 1 118 ? -15.952 -4.871 13.641 1.00 89.75 118 LYS A C 1
ATOM 976 O O . LYS A 1 118 ? -16.699 -5.056 14.601 1.00 89.75 118 LYS A O 1
ATOM 981 N N . MET A 1 119 ? -14.869 -4.102 13.710 1.00 87.25 119 MET A N 1
ATOM 982 C CA . MET A 1 119 ? -14.441 -3.449 14.950 1.00 87.25 119 MET A CA 1
ATOM 983 C C . MET A 1 119 ? -15.327 -2.250 15.310 1.00 87.25 119 MET A C 1
ATOM 985 O O . MET A 1 119 ? -15.539 -1.991 16.493 1.00 87.25 119 MET A O 1
ATOM 989 N N . MET A 1 120 ? -15.899 -1.558 14.321 1.00 79.50 120 MET A N 1
ATOM 990 C CA . MET A 1 120 ? -16.871 -0.483 14.554 1.00 79.50 120 MET A CA 1
ATOM 991 C C . MET A 1 120 ? -18.230 -1.031 15.005 1.00 79.50 120 MET A C 1
ATOM 993 O O . MET A 1 120 ? -18.807 -0.527 15.966 1.00 79.50 120 MET A O 1
ATOM 997 N N . VAL A 1 121 ? -18.717 -2.110 14.380 1.00 73.50 121 VAL A N 1
ATOM 998 C CA . VAL A 1 121 ? -19.969 -2.772 14.791 1.00 73.50 121 VAL A CA 1
ATOM 999 C C . VAL A 1 121 ? -19.837 -3.409 16.176 1.00 73.50 121 VAL A C 1
ATOM 1001 O O . VAL A 1 121 ? -20.787 -3.376 16.954 1.00 73.50 121 VAL A O 1
ATOM 1004 N N . GLY A 1 122 ? -18.675 -3.980 16.504 1.00 62.06 122 GLY A N 1
ATOM 1005 C CA . GLY A 1 122 ? -18.399 -4.514 17.839 1.00 62.06 122 GLY A CA 1
ATOM 1006 C C . GLY A 1 122 ? -18.405 -3.434 18.923 1.00 62.06 122 GLY A C 1
ATOM 1007 O O . GLY A 1 122 ? -18.964 -3.657 19.992 1.00 62.06 122 GLY A O 1
ATOM 1008 N N . ALA A 1 123 ? -17.858 -2.250 18.629 1.00 59.84 123 ALA A N 1
ATOM 1009 C CA . ALA A 1 123 ? -17.856 -1.114 19.550 1.00 59.84 123 ALA A CA 1
ATOM 1010 C C . ALA A 1 123 ? -19.250 -0.496 19.768 1.00 59.84 123 ALA A C 1
ATOM 1012 O O . ALA A 1 123 ? -19.496 0.064 20.826 1.00 59.84 123 ALA A O 1
ATOM 1013 N N . ALA A 1 124 ? -20.164 -0.611 18.799 1.00 59.00 124 ALA A N 1
ATOM 1014 C CA . ALA A 1 124 ? -21.528 -0.081 18.902 1.00 59.00 124 ALA A CA 1
ATOM 1015 C C . ALA A 1 124 ? -22.499 -0.981 19.697 1.00 59.00 124 ALA A C 1
ATOM 1017 O O . ALA A 1 124 ? -23.652 -0.605 19.900 1.00 59.00 124 ALA A O 1
ATOM 1018 N N . LYS A 1 125 ? -22.071 -2.187 20.096 1.00 56.25 125 LYS A N 1
ATOM 1019 C CA . LYS A 1 125 ? -22.893 -3.172 20.825 1.00 56.25 125 LYS A CA 1
ATOM 1020 C C . LYS A 1 125 ? -22.596 -3.242 22.331 1.00 56.25 125 LYS A C 1
ATOM 1022 O O . LYS A 1 125 ? -23.106 -4.151 22.986 1.00 56.25 125 LYS A O 1
ATOM 1027 N N . VAL A 1 126 ? -21.782 -2.328 22.857 1.00 48.75 126 VAL A N 1
ATOM 1028 C CA . VAL A 1 126 ? -21.451 -2.182 24.287 1.00 48.75 126 VAL A CA 1
ATOM 1029 C C . VAL A 1 126 ? -2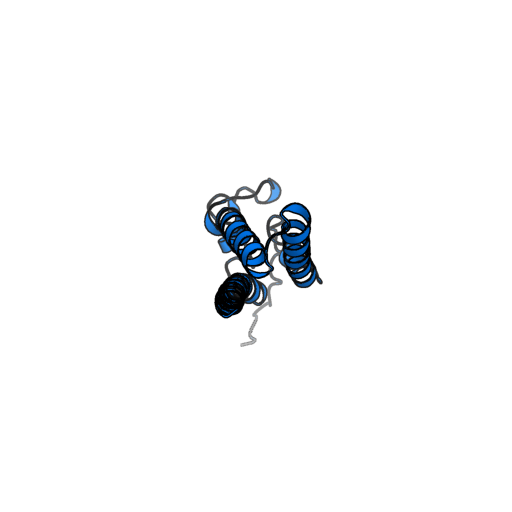2.008 -0.855 24.775 1.00 48.75 126 VAL A C 1
ATOM 1031 O O . VAL A 1 126 ? -22.569 -0.844 25.889 1.00 48.75 126 VAL A O 1
#

InterPro domains:
  IPR007203 ORMDL family [PF04061] (15-119)
  IPR007203 ORMDL family [PIRSF018147] (9-116)
  IPR007203 ORMDL family [PTHR12665] (1-119)